Protein AF-A0A2S6SP99-F1 (afdb_monomer_lite)

Structure (mmCIF, N/CA/C/O backbone):
data_AF-A0A2S6SP99-F1
#
_entry.id   AF-A0A2S6SP99-F1
#
loop_
_atom_site.group_PDB
_atom_site.id
_atom_site.type_symbol
_atom_site.label_atom_id
_atom_site.label_alt_id
_atom_site.label_comp_id
_atom_site.label_asym_id
_atom_site.label_entity_id
_atom_site.label_seq_id
_atom_site.pdbx_PDB_ins_code
_atom_site.Cartn_x
_atom_site.Cartn_y
_atom_site.Cartn_z
_atom_site.occupancy
_atom_site.B_iso_or_equiv
_atom_site.auth_seq_id
_atom_site.auth_comp_id
_atom_site.auth_asym_id
_atom_site.auth_atom_id
_atom_site.pdbx_PDB_model_num
ATOM 1 N N . MET A 1 1 ? -32.598 10.223 14.468 1.00 54.31 1 MET A N 1
ATOM 2 C CA . MET A 1 1 ? -31.759 9.404 13.567 1.00 54.31 1 MET A CA 1
ATOM 3 C C . MET A 1 1 ? -30.343 9.459 14.092 1.00 54.31 1 MET A C 1
ATOM 5 O O . MET A 1 1 ? -29.796 10.551 14.174 1.00 54.31 1 MET A O 1
ATOM 9 N N . GLU A 1 2 ? -29.772 8.331 14.506 1.00 67.94 2 GLU A N 1
ATOM 10 C CA . GLU A 1 2 ? -28.372 8.314 14.925 1.00 67.94 2 GLU A CA 1
ATOM 11 C C . GLU A 1 2 ? -27.484 8.416 13.678 1.00 67.94 2 GLU A C 1
ATOM 13 O O . GLU A 1 2 ? -27.380 7.479 12.888 1.00 67.94 2 GLU A O 1
ATOM 18 N N . LEU A 1 3 ? -26.895 9.593 13.460 1.00 77.81 3 LEU A N 1
ATOM 19 C CA . LEU A 1 3 ? -26.019 9.868 12.316 1.00 77.81 3 LEU A CA 1
ATOM 20 C C . LEU A 1 3 ? -24.722 9.046 12.383 1.00 77.81 3 LEU A C 1
ATOM 22 O O . LEU A 1 3 ? -24.207 8.621 11.356 1.00 77.81 3 LEU A O 1
ATOM 26 N N . LEU A 1 4 ? -24.225 8.785 13.593 1.00 79.56 4 LEU A N 1
ATOM 27 C CA . LEU A 1 4 ? -22.915 8.183 13.851 1.00 79.56 4 LEU A CA 1
ATOM 28 C C . LEU A 1 4 ? -22.826 6.691 13.445 1.00 79.56 4 LEU A C 1
ATOM 30 O O . LEU A 1 4 ? -21.883 6.318 12.748 1.00 79.56 4 LEU A O 1
ATOM 34 N N . PRO A 1 5 ? -23.811 5.825 13.755 1.00 82.88 5 PRO A N 1
ATOM 35 C CA . PRO A 1 5 ? -23.828 4.453 13.243 1.00 82.88 5 PRO A CA 1
ATOM 36 C C . PRO A 1 5 ? -23.953 4.386 11.719 1.00 82.88 5 PRO A C 1
ATOM 38 O O . PRO A 1 5 ? -23.421 3.475 11.086 1.00 82.88 5 PRO A O 1
ATOM 41 N N . TYR A 1 6 ? -24.670 5.336 11.113 1.00 88.00 6 TYR A N 1
ATOM 42 C CA . TYR A 1 6 ? -24.861 5.364 9.667 1.00 88.00 6 TYR A CA 1
ATOM 43 C C . TYR A 1 6 ? -23.574 5.770 8.943 1.00 88.00 6 TYR A C 1
ATOM 45 O O . TYR A 1 6 ? -23.178 5.107 7.984 1.00 88.00 6 TYR A O 1
ATOM 53 N N . THR A 1 7 ? -22.871 6.796 9.431 1.00 89.44 7 THR A N 1
ATOM 54 C CA . THR A 1 7 ? -21.581 7.214 8.861 1.00 89.44 7 THR A CA 1
ATOM 55 C C . THR A 1 7 ? -20.519 6.124 8.983 1.00 89.44 7 THR A C 1
ATOM 57 O O . THR A 1 7 ? -19.794 5.897 8.017 1.00 89.44 7 THR A O 1
ATOM 60 N N . LEU A 1 8 ? -20.465 5.397 10.106 1.00 88.88 8 LEU A N 1
ATOM 61 C CA . LEU A 1 8 ? -19.535 4.274 10.279 1.00 88.88 8 LEU A CA 1
ATOM 62 C C . LEU A 1 8 ? -19.776 3.147 9.268 1.00 88.88 8 LEU A C 1
ATOM 64 O O . LEU A 1 8 ? -18.813 2.637 8.702 1.00 88.88 8 LEU A O 1
ATOM 68 N N . LYS A 1 9 ? -21.035 2.799 8.975 1.00 90.38 9 LYS A N 1
ATOM 69 C CA . LYS A 1 9 ? -21.358 1.773 7.965 1.00 90.38 9 LYS A CA 1
ATOM 70 C C . LYS A 1 9 ? -2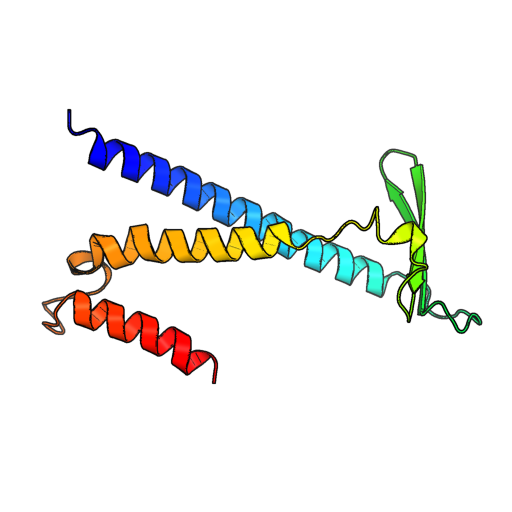0.914 2.178 6.558 1.00 90.38 9 LYS A C 1
ATOM 72 O O . LYS A 1 9 ? -20.359 1.359 5.829 1.00 90.38 9 LYS A O 1
ATOM 77 N N . TRP A 1 10 ? -21.130 3.436 6.173 1.00 94.12 10 TRP A N 1
ATOM 78 C CA . TRP A 1 10 ? -20.651 3.941 4.881 1.00 94.12 10 TRP A CA 1
ATOM 79 C C . TRP A 1 10 ? -19.131 4.011 4.816 1.00 94.12 10 TRP A C 1
ATOM 81 O O . TRP A 1 10 ? -18.551 3.641 3.797 1.00 94.12 10 TRP A O 1
ATOM 91 N N . LEU A 1 11 ? -18.483 4.434 5.901 1.00 93.62 11 LEU A N 1
ATOM 92 C CA . LEU A 1 11 ? -17.028 4.449 5.997 1.00 93.62 11 LEU A CA 1
ATOM 93 C C . LEU A 1 11 ? -16.453 3.036 5.857 1.00 93.62 11 LEU A C 1
ATOM 95 O O . LEU A 1 11 ? -15.516 2.836 5.090 1.00 93.62 11 LEU A O 1
ATOM 99 N N . GLU A 1 12 ? -17.037 2.055 6.544 1.00 93.88 12 GLU A N 1
ATOM 100 C CA . GLU A 1 12 ? -16.648 0.651 6.432 1.00 93.88 12 GLU A CA 1
ATOM 101 C C . GLU A 1 12 ? -16.780 0.155 4.988 1.00 93.88 12 GLU A C 1
ATOM 103 O O . GLU A 1 12 ? -15.849 -0.451 4.456 1.00 93.88 12 GLU A O 1
ATOM 108 N N . LEU A 1 13 ? -17.899 0.458 4.324 1.00 95.62 13 LEU A N 1
ATOM 109 C CA . LEU A 1 13 ? -18.114 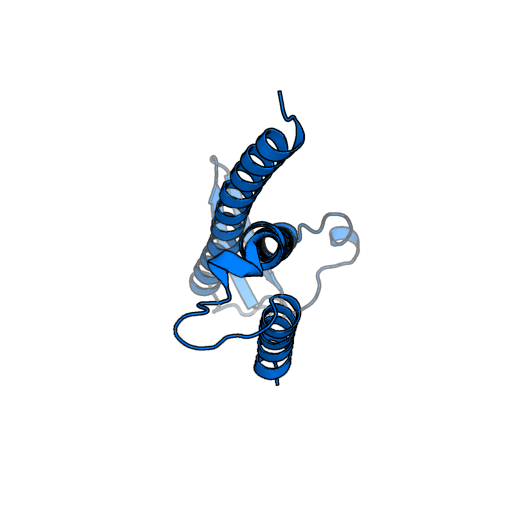0.091 2.928 1.00 95.62 13 LEU A CA 1
ATOM 110 C C . LEU A 1 13 ? -17.039 0.701 2.017 1.00 95.62 13 LEU A C 1
ATOM 112 O O . LEU A 1 13 ? -16.388 -0.025 1.265 1.00 95.62 13 LEU A O 1
ATOM 116 N N . VAL A 1 14 ? -16.815 2.014 2.110 1.00 96.75 14 VAL A N 1
ATOM 117 C CA . VAL A 1 14 ? -15.815 2.725 1.298 1.00 96.75 14 VAL A CA 1
ATOM 118 C C . VAL A 1 14 ? -14.413 2.176 1.547 1.00 96.75 14 VAL A C 1
ATOM 120 O O . VAL A 1 14 ? -13.674 1.941 0.592 1.00 96.75 14 VAL A O 1
ATOM 123 N N . LEU A 1 15 ? -14.048 1.917 2.804 1.00 97.00 15 LEU A N 1
ATOM 124 C CA . LEU A 1 15 ? -12.740 1.364 3.144 1.00 97.00 15 LEU A CA 1
ATOM 125 C C . LEU A 1 15 ? -12.567 -0.066 2.635 1.00 97.00 15 LEU A C 1
ATOM 127 O O . LEU A 1 15 ? -11.497 -0.378 2.125 1.00 97.00 15 LEU A O 1
ATOM 131 N N . ARG A 1 16 ? -13.593 -0.922 2.719 1.00 96.94 16 ARG A N 1
ATOM 132 C CA . ARG A 1 16 ? -13.533 -2.300 2.197 1.00 96.94 16 ARG A CA 1
ATOM 133 C C . ARG A 1 16 ? -13.311 -2.304 0.688 1.00 96.94 16 ARG A C 1
ATOM 135 O O . ARG A 1 16 ? -12.379 -2.949 0.212 1.00 96.94 16 ARG A O 1
ATOM 142 N N . TRP A 1 17 ? -14.126 -1.557 -0.055 1.00 97.88 17 TRP A N 1
ATOM 143 C CA . TRP A 1 17 ? -13.995 -1.466 -1.511 1.00 97.88 17 TRP A CA 1
ATOM 144 C C . TRP A 1 17 ? -12.691 -0.790 -1.929 1.00 97.88 17 TRP A C 1
ATOM 146 O O . TRP A 1 17 ? -12.009 -1.287 -2.824 1.00 97.88 17 TRP A O 1
ATOM 156 N N . GLY A 1 18 ? -12.305 0.290 -1.246 1.00 97.75 18 GLY A N 1
ATOM 157 C CA . GLY A 1 18 ? -11.030 0.966 -1.467 1.00 97.75 18 GLY A CA 1
ATOM 158 C C . GLY A 1 18 ? -9.844 0.035 -1.230 1.00 97.75 18 GLY A C 1
ATOM 159 O O . GLY A 1 18 ? -8.970 -0.065 -2.084 1.00 97.75 18 GLY A O 1
ATOM 160 N N . HIS A 1 19 ? -9.843 -0.709 -0.124 1.00 98.00 19 HIS A N 1
ATOM 161 C CA . HIS A 1 19 ? -8.785 -1.664 0.202 1.00 98.00 19 HIS A CA 1
ATOM 162 C C . HIS A 1 19 ? -8.633 -2.747 -0.868 1.00 98.00 19 HIS A C 1
ATOM 164 O O . HIS A 1 19 ? -7.527 -2.972 -1.355 1.00 98.00 19 HIS A O 1
ATOM 170 N N . VAL A 1 20 ? -9.741 -3.373 -1.284 1.00 98.12 20 VAL A N 1
ATOM 171 C CA . VAL A 1 20 ? -9.727 -4.393 -2.345 1.00 98.12 20 VAL A CA 1
ATOM 172 C C . VAL A 1 20 ? -9.224 -3.803 -3.663 1.00 98.12 20 VAL A C 1
ATOM 174 O O . VAL A 1 20 ? -8.387 -4.412 -4.327 1.00 98.12 20 VAL A O 1
ATOM 177 N N . LEU A 1 21 ? -9.672 -2.600 -4.027 1.00 98.00 21 LEU A N 1
ATOM 178 C CA . LEU A 1 21 ? -9.223 -1.915 -5.237 1.00 98.00 21 LEU A CA 1
ATOM 179 C C . LEU A 1 21 ? -7.716 -1.632 -5.204 1.00 98.00 21 LEU A C 1
ATOM 181 O O . LEU A 1 21 ? -7.012 -1.967 -6.157 1.00 98.00 21 LEU A O 1
ATOM 185 N N . PHE A 1 22 ? -7.197 -1.059 -4.113 1.00 97.81 22 PHE A N 1
ATOM 186 C CA . PHE A 1 22 ? -5.764 -0.780 -3.989 1.00 97.81 22 PHE A CA 1
ATOM 187 C C . PHE A 1 22 ? -4.933 -2.064 -3.970 1.00 97.81 22 PHE A C 1
ATOM 189 O O . PHE A 1 22 ? -3.873 -2.089 -4.598 1.00 97.81 22 PHE A O 1
ATOM 196 N N . ALA A 1 23 ? -5.436 -3.135 -3.348 1.00 97.56 23 ALA A N 1
ATOM 197 C CA . ALA A 1 23 ? -4.779 -4.436 -3.339 1.00 97.56 23 ALA A CA 1
ATOM 198 C C . ALA A 1 23 ? -4.672 -5.022 -4.754 1.00 97.56 23 ALA A C 1
ATOM 200 O O . ALA A 1 23 ? -3.589 -5.446 -5.156 1.00 97.56 23 ALA A O 1
ATOM 201 N N . ILE A 1 24 ? -5.756 -4.983 -5.541 1.00 97.94 24 ILE A N 1
ATOM 202 C CA . ILE A 1 24 ? -5.750 -5.436 -6.942 1.00 97.94 24 ILE A CA 1
ATOM 203 C C . ILE A 1 24 ? -4.749 -4.621 -7.766 1.00 97.94 24 ILE A C 1
ATOM 205 O O . ILE A 1 24 ? -3.970 -5.199 -8.521 1.00 97.94 24 ILE A O 1
ATOM 209 N N . LEU A 1 25 ? -4.728 -3.295 -7.609 1.00 96.69 25 LEU A N 1
ATOM 210 C CA . LEU A 1 25 ? -3.787 -2.434 -8.331 1.00 96.69 25 LEU A CA 1
ATOM 211 C C . LEU A 1 25 ? -2.331 -2.693 -7.923 1.00 96.69 25 LEU A C 1
ATOM 213 O O . LEU A 1 25 ? -1.445 -2.718 -8.776 1.00 96.69 25 LEU A O 1
ATOM 217 N N . TRP A 1 26 ? -2.071 -2.891 -6.631 1.00 97.00 26 TRP A N 1
ATOM 218 C CA . TRP A 1 26 ? -0.731 -3.173 -6.123 1.00 97.00 26 TRP A CA 1
ATOM 219 C C . TRP A 1 26 ? -0.211 -4.514 -6.645 1.00 97.00 26 TRP A C 1
ATOM 221 O O . TRP A 1 26 ? 0.860 -4.563 -7.251 1.00 97.00 26 TRP A O 1
ATOM 231 N N . VAL A 1 27 ? -0.998 -5.577 -6.477 1.00 96.69 27 VAL A N 1
ATOM 232 C CA . VAL A 1 27 ? -0.654 -6.925 -6.942 1.00 96.69 27 VAL A CA 1
ATOM 233 C C . VAL A 1 27 ? -0.560 -6.969 -8.471 1.00 96.69 27 VAL A C 1
ATOM 235 O O . VAL A 1 27 ? 0.362 -7.573 -9.020 1.00 96.69 27 VAL A O 1
ATOM 238 N N . GLY A 1 28 ? -1.459 -6.275 -9.172 1.00 96.12 28 GLY A N 1
ATOM 239 C CA . GLY A 1 28 ? -1.437 -6.144 -10.628 1.00 96.12 28 GLY A CA 1
ATOM 240 C C . GLY A 1 28 ? -0.149 -5.501 -11.142 1.00 96.12 28 GLY A C 1
ATOM 241 O O . GLY A 1 28 ? 0.460 -6.025 -12.075 1.00 96.12 28 GLY A O 1
ATOM 242 N N . ASN A 1 29 ? 0.322 -4.430 -10.495 1.00 94.50 29 ASN A N 1
ATOM 243 C CA . ASN A 1 29 ? 1.613 -3.822 -10.824 1.00 94.50 29 ASN A CA 1
ATOM 244 C C . ASN A 1 29 ? 2.765 -4.818 -10.632 1.00 94.50 29 ASN A C 1
ATOM 246 O O . ASN A 1 29 ? 3.617 -4.936 -11.511 1.00 94.50 29 ASN A O 1
ATOM 250 N N . SER A 1 30 ? 2.782 -5.574 -9.529 1.00 93.69 30 SER A N 1
ATOM 251 C CA . SER A 1 30 ? 3.810 -6.597 -9.291 1.00 93.69 30 SER A CA 1
ATOM 252 C C . SER A 1 30 ? 3.830 -7.667 -10.385 1.00 93.69 30 SER A C 1
ATOM 254 O O . SER A 1 30 ? 4.901 -8.009 -10.889 1.00 93.69 30 SER A O 1
ATOM 256 N N . PHE A 1 31 ? 2.663 -8.161 -10.808 1.00 96.06 31 PHE A N 1
ATOM 257 C CA . PHE A 1 31 ? 2.586 -9.124 -11.908 1.00 96.06 31 PHE A CA 1
ATOM 258 C C . PHE A 1 31 ? 3.030 -8.532 -13.244 1.00 96.06 31 PHE A C 1
ATOM 260 O O . PHE A 1 31 ? 3.749 -9.201 -13.985 1.00 96.06 31 PHE A O 1
ATOM 267 N N . LEU A 1 32 ? 2.653 -7.286 -13.539 1.00 92.88 32 LEU A N 1
ATOM 268 C CA . LEU A 1 32 ? 3.075 -6.600 -14.757 1.00 92.88 32 LEU A CA 1
ATOM 269 C C . LEU A 1 32 ? 4.602 -6.482 -14.825 1.00 92.88 32 LEU A C 1
ATOM 271 O O . LEU A 1 32 ? 5.191 -6.870 -15.832 1.00 92.88 32 LEU A O 1
ATOM 275 N N . PHE A 1 33 ? 5.248 -5.995 -13.763 1.00 92.19 33 PHE A N 1
ATOM 276 C CA . PHE A 1 33 ? 6.706 -5.847 -13.741 1.00 92.19 33 PHE A CA 1
ATOM 277 C C . PHE A 1 33 ? 7.425 -7.197 -13.823 1.00 92.19 33 PHE A C 1
ATOM 279 O O . PHE A 1 33 ? 8.325 -7.341 -14.647 1.00 92.19 33 PHE A O 1
ATOM 286 N N . ASN A 1 34 ? 6.962 -8.216 -13.092 1.00 94.31 34 ASN A N 1
ATOM 287 C CA . ASN A 1 34 ? 7.515 -9.570 -13.198 1.00 94.31 34 ASN A CA 1
ATOM 288 C C . ASN A 1 34 ? 7.380 -10.141 -14.617 1.00 94.31 34 ASN A C 1
ATOM 290 O O . ASN A 1 34 ? 8.302 -10.771 -15.138 1.00 94.31 34 ASN A O 1
ATOM 294 N N . TYR A 1 35 ? 6.231 -9.931 -15.262 1.00 93.81 35 TYR A N 1
ATOM 295 C CA . TYR A 1 35 ? 6.014 -10.369 -16.636 1.00 93.81 35 TYR A CA 1
ATOM 296 C C . TYR A 1 35 ? 6.961 -9.657 -17.610 1.00 93.81 35 TYR A C 1
ATOM 298 O O . TYR A 1 35 ? 7.593 -10.316 -18.438 1.00 93.81 35 TYR A O 1
ATOM 306 N N . LEU A 1 36 ? 7.098 -8.333 -17.487 1.00 92.50 36 LEU A N 1
ATOM 307 C CA . LEU A 1 36 ? 8.012 -7.542 -18.311 1.00 92.50 36 LEU A CA 1
ATOM 308 C C . LEU A 1 36 ? 9.457 -8.006 -18.129 1.00 92.50 36 LEU A C 1
ATOM 310 O O . LEU A 1 36 ? 10.107 -8.344 -19.115 1.00 92.50 36 LEU A O 1
ATOM 314 N N . ASP A 1 37 ? 9.927 -8.124 -16.890 1.00 91.00 37 ASP A N 1
ATOM 315 C CA . ASP A 1 37 ? 11.297 -8.530 -16.561 1.00 91.00 37 ASP A CA 1
ATOM 316 C C . ASP A 1 37 ? 11.682 -9.914 -17.110 1.00 91.00 37 ASP A C 1
ATOM 318 O O . ASP A 1 37 ? 12.858 -10.176 -17.397 1.00 91.00 37 ASP A O 1
ATOM 322 N N . ASN A 1 38 ? 10.697 -10.796 -17.280 1.00 91.75 38 ASN A N 1
ATOM 323 C CA . ASN A 1 38 ? 10.880 -12.120 -17.871 1.00 91.75 38 ASN A CA 1
ATOM 324 C C . ASN A 1 38 ? 10.889 -12.108 -19.405 1.00 91.75 38 ASN A C 1
ATOM 326 O O . ASN A 1 38 ? 11.451 -13.017 -20.014 1.00 91.75 38 ASN A O 1
ATOM 330 N N . LYS A 1 39 ? 10.262 -11.110 -20.036 1.00 92.44 39 LYS A N 1
ATOM 331 C CA . LYS A 1 39 ? 10.152 -10.995 -21.499 1.00 92.44 39 LYS A CA 1
ATOM 332 C C . LYS A 1 39 ? 11.224 -10.110 -22.134 1.00 92.44 39 LYS A C 1
ATOM 334 O O . LYS A 1 39 ? 11.395 -10.183 -23.349 1.00 92.44 39 LYS A O 1
ATOM 339 N N . LEU A 1 40 ? 11.932 -9.293 -21.353 1.00 92.56 40 LEU A N 1
ATOM 340 C CA . LEU A 1 40 ? 13.039 -8.481 -21.862 1.00 92.56 40 LEU A CA 1
ATOM 341 C C . LEU A 1 40 ? 14.157 -9.364 -22.434 1.00 92.56 40 LEU A C 1
ATOM 343 O O . LEU A 1 40 ? 14.543 -10.369 -21.832 1.00 92.56 40 LEU A O 1
ATOM 347 N N . ASN A 1 41 ? 14.717 -8.950 -23.572 1.00 89.94 41 ASN A N 1
ATOM 348 C CA . ASN A 1 41 ? 15.917 -9.563 -24.119 1.00 89.94 41 ASN A CA 1
ATOM 349 C C . ASN A 1 41 ? 17.118 -9.178 -23.248 1.00 89.94 41 ASN A C 1
ATOM 351 O O . ASN A 1 41 ? 17.448 -7.998 -23.127 1.00 89.94 41 ASN A O 1
ATOM 355 N N . LYS A 1 42 ? 17.767 -10.183 -22.658 1.00 88.12 42 LYS A N 1
ATOM 356 C CA . LYS A 1 42 ? 18.950 -10.025 -21.795 1.00 88.12 42 LYS A CA 1
ATOM 357 C C . LYS A 1 42 ? 20.262 -10.305 -22.538 1.00 88.12 42 LYS A C 1
ATOM 359 O O . LYS A 1 42 ? 21.330 -10.012 -22.013 1.00 88.12 42 LYS A O 1
ATOM 364 N N . ASN A 1 43 ? 20.197 -10.829 -23.767 1.00 87.50 43 ASN A N 1
ATOM 365 C CA . ASN A 1 43 ? 21.366 -11.090 -24.610 1.00 87.50 43 ASN A CA 1
ATOM 366 C C . ASN A 1 43 ? 21.788 -9.809 -25.335 1.00 87.50 43 ASN A C 1
ATOM 368 O O . ASN A 1 43 ? 21.603 -9.664 -26.543 1.00 87.50 43 ASN A O 1
ATOM 372 N N . ILE A 1 44 ? 22.322 -8.865 -24.568 1.00 86.31 44 ILE A N 1
ATOM 373 C CA . ILE A 1 44 ? 22.772 -7.555 -25.038 1.00 86.31 44 ILE A CA 1
ATOM 374 C C . ILE A 1 44 ? 24.228 -7.335 -24.637 1.00 86.31 44 ILE A C 1
ATOM 376 O O . ILE A 1 44 ? 24.648 -7.685 -23.539 1.00 86.31 44 ILE A O 1
ATOM 380 N N . SER A 1 45 ? 24.998 -6.730 -25.541 1.00 81.81 45 SER A N 1
ATOM 381 C CA . SER A 1 45 ? 26.413 -6.401 -25.330 1.00 81.81 45 SER A CA 1
ATOM 382 C C . SER A 1 45 ? 26.629 -5.107 -24.538 1.00 81.81 45 SER A C 1
ATOM 384 O O . SER A 1 45 ? 27.760 -4.787 -24.179 1.00 81.81 45 SER A O 1
ATOM 386 N N . ASN A 1 46 ? 25.564 -4.346 -24.270 1.00 82.69 46 ASN A N 1
ATOM 387 C CA . ASN A 1 46 ? 25.649 -3.073 -23.565 1.00 82.69 46 ASN A CA 1
ATOM 388 C C . ASN A 1 46 ? 25.863 -3.292 -22.057 1.00 82.69 46 ASN A C 1
ATOM 390 O O . ASN A 1 46 ? 25.108 -4.013 -21.408 1.00 82.69 46 ASN A O 1
ATOM 394 N N . THR A 1 47 ? 26.874 -2.640 -21.482 1.00 82.31 47 THR A N 1
ATOM 395 C CA . THR A 1 47 ? 27.209 -2.763 -20.058 1.00 82.31 47 THR A CA 1
ATOM 396 C C . THR A 1 47 ? 26.204 -2.075 -19.137 1.00 82.31 47 THR A C 1
ATOM 398 O O . THR A 1 47 ? 26.005 -2.543 -18.011 1.00 82.31 47 THR A O 1
ATOM 401 N N . ASP A 1 48 ? 25.547 -1.012 -19.606 1.00 85.88 48 ASP A N 1
ATOM 402 C CA . ASP A 1 48 ? 24.697 -0.140 -18.783 1.00 85.88 48 ASP A CA 1
ATOM 403 C C . ASP A 1 48 ? 23.240 -0.619 -18.691 1.00 85.88 48 ASP A C 1
ATOM 405 O O . ASP A 1 48 ? 22.520 -0.289 -17.739 1.00 85.88 48 ASP A O 1
ATOM 409 N N . ILE A 1 49 ? 22.813 -1.427 -19.664 1.00 89.38 49 ILE A N 1
ATOM 410 C CA . ILE A 1 49 ? 21.452 -1.952 -19.790 1.00 89.38 49 ILE A CA 1
ATOM 411 C C . ILE A 1 49 ? 21.454 -3.437 -19.413 1.00 89.38 49 ILE A C 1
ATOM 413 O O . ILE A 1 49 ? 22.344 -4.194 -19.784 1.00 89.38 49 ILE A O 1
ATOM 417 N N . ASP A 1 50 ? 20.455 -3.848 -18.643 1.00 88.69 50 ASP A N 1
ATOM 418 C CA . ASP A 1 50 ? 20.270 -5.222 -18.168 1.00 88.69 50 ASP A CA 1
ATOM 419 C C . ASP A 1 50 ? 19.227 -6.008 -18.976 1.00 88.69 50 ASP A C 1
ATOM 421 O O . ASP A 1 50 ? 19.190 -7.235 -18.959 1.00 88.69 50 ASP A O 1
ATOM 425 N N . GLY A 1 51 ? 18.349 -5.300 -19.683 1.00 91.00 51 GLY A N 1
ATOM 426 C CA . GLY A 1 51 ? 17.419 -5.893 -20.632 1.00 91.00 51 GLY A CA 1
ATOM 427 C C . GLY A 1 51 ? 16.756 -4.835 -21.499 1.00 91.00 51 GLY A C 1
ATOM 428 O O . GLY A 1 51 ? 16.520 -3.716 -21.035 1.00 91.00 51 GLY A O 1
ATOM 429 N N . GLU A 1 52 ? 16.436 -5.187 -22.741 1.00 93.25 52 GLU A N 1
ATOM 430 C CA . GLU A 1 52 ? 15.677 -4.320 -23.645 1.00 93.25 52 GLU A CA 1
ATOM 431 C C . GLU A 1 52 ? 14.498 -5.040 -24.302 1.00 93.25 52 GLU A C 1
ATOM 433 O O . GLU A 1 52 ? 14.488 -6.262 -24.466 1.00 93.25 52 GLU A O 1
ATOM 438 N N . GLY A 1 53 ? 13.470 -4.278 -24.656 1.00 92.50 53 GLY A N 1
ATOM 439 C CA . GLY A 1 53 ? 12.280 -4.802 -25.310 1.00 92.50 53 GLY A CA 1
ATOM 440 C C . GLY A 1 53 ? 11.360 -3.697 -25.806 1.00 92.50 53 GLY A C 1
ATO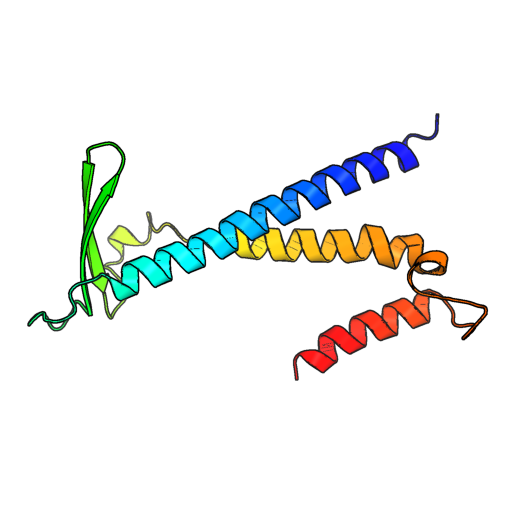M 441 O O . GLY A 1 53 ? 11.611 -2.508 -25.604 1.00 92.50 53 GLY A O 1
ATOM 442 N N . TYR A 1 54 ? 10.274 -4.105 -26.451 1.00 92.94 54 TYR A N 1
ATOM 443 C CA . TYR A 1 54 ? 9.233 -3.203 -26.919 1.00 92.94 54 TYR A CA 1
ATOM 444 C C . TYR A 1 54 ? 7.907 -3.563 -26.264 1.00 92.94 54 TYR A C 1
ATOM 446 O O . TYR A 1 54 ? 7.554 -4.737 -26.161 1.00 92.94 54 TYR A O 1
ATOM 454 N N . LEU A 1 55 ? 7.171 -2.542 -25.843 1.00 93.94 55 LEU A N 1
ATOM 455 C CA . LEU A 1 55 ? 5.809 -2.672 -25.349 1.00 93.94 55 LEU A CA 1
ATOM 456 C C . LEU A 1 55 ? 4.875 -1.911 -26.279 1.00 93.94 55 LEU A C 1
ATOM 458 O O . LEU A 1 55 ? 5.160 -0.775 -26.639 1.00 93.94 55 LEU A O 1
ATOM 462 N N . MET A 1 56 ? 3.760 -2.524 -26.658 1.00 93.56 56 MET A N 1
ATOM 463 C CA . MET A 1 56 ? 2.715 -1.854 -27.423 1.00 93.56 56 MET A CA 1
ATOM 464 C C . MET A 1 56 ? 1.533 -1.553 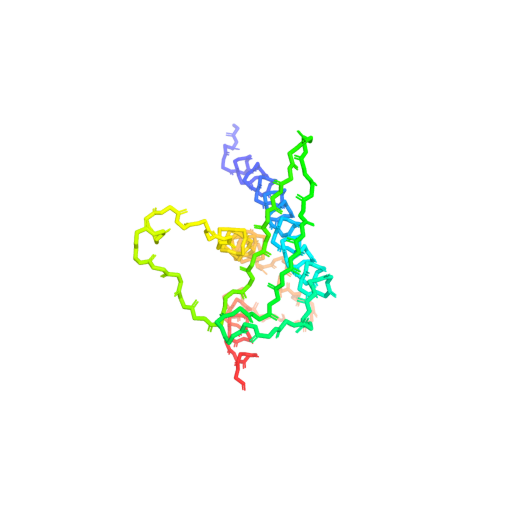-26.506 1.00 93.56 56 MET A C 1
ATOM 466 O O . MET A 1 56 ? 1.036 -2.448 -25.822 1.00 93.56 56 MET A O 1
ATOM 470 N N . HIS A 1 57 ? 1.060 -0.310 -26.512 1.00 92.88 57 HIS A N 1
ATOM 471 C CA . HIS A 1 57 ? -0.184 0.057 -25.843 1.00 92.88 57 HIS A CA 1
ATOM 472 C C . HIS A 1 57 ? -0.873 1.201 -26.591 1.00 92.88 57 HIS A C 1
ATOM 474 O O . HIS A 1 57 ? -0.220 2.152 -27.014 1.00 92.88 57 HIS A O 1
ATOM 480 N N . SER A 1 58 ? -2.189 1.089 -26.786 1.00 92.50 58 SER A N 1
ATOM 481 C CA . SER A 1 58 ? -3.016 2.105 -27.462 1.00 92.50 58 SER A CA 1
ATOM 482 C C . SER A 1 58 ? -2.507 2.526 -28.851 1.00 92.50 58 SER A C 1
ATOM 484 O O . SER A 1 58 ? -2.607 3.688 -29.225 1.00 92.50 58 SER A O 1
ATOM 486 N N . GLY A 1 59 ? -1.931 1.587 -29.612 1.00 94.25 59 GLY A N 1
ATOM 487 C CA . GLY A 1 59 ? -1.382 1.846 -30.951 1.00 94.25 59 GLY A CA 1
ATOM 488 C C . GLY A 1 59 ? 0.028 2.451 -30.975 1.00 94.25 59 GLY A C 1
ATOM 489 O O . GLY A 1 59 ? 0.604 2.577 -32.052 1.00 94.25 59 GLY A O 1
ATOM 490 N N . TYR A 1 60 ? 0.610 2.769 -29.816 1.00 95.38 60 TYR A N 1
ATOM 491 C CA . TYR A 1 60 ? 1.981 3.264 -29.691 1.00 95.38 60 TYR A CA 1
ATOM 492 C C . TYR A 1 60 ? 2.937 2.151 -29.267 1.00 95.38 60 TYR A C 1
ATOM 494 O O . TYR A 1 60 ? 2.555 1.225 -28.548 1.00 95.38 60 TYR A O 1
ATOM 502 N N . TYR A 1 61 ? 4.195 2.275 -29.688 1.00 95.25 61 TYR A N 1
ATOM 503 C CA . TYR A 1 61 ? 5.284 1.384 -29.302 1.00 95.25 61 TYR A CA 1
ATOM 504 C C . TYR A 1 61 ? 6.255 2.128 -28.385 1.00 95.25 61 TYR A C 1
ATOM 506 O O . TYR A 1 61 ? 6.776 3.186 -28.733 1.00 95.25 61 TYR A O 1
ATOM 514 N N . TYR A 1 62 ? 6.520 1.552 -27.222 1.00 93.69 62 TYR A N 1
ATOM 515 C CA . TYR A 1 62 ? 7.432 2.059 -26.208 1.00 93.69 62 TYR A CA 1
ATOM 516 C 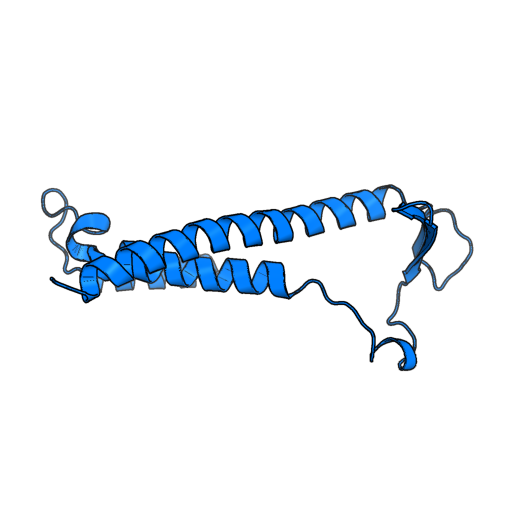C . TYR A 1 62 ? 8.684 1.188 -26.199 1.00 93.69 62 TYR A C 1
ATOM 518 O O . TYR A 1 62 ? 8.587 -0.032 -26.055 1.00 93.69 62 TYR A O 1
ATOM 526 N N . LYS A 1 63 ? 9.865 1.801 -26.326 1.00 92.06 63 LYS A N 1
ATOM 527 C CA . LYS A 1 63 ? 11.129 1.098 -26.091 1.00 92.06 63 LYS A CA 1
ATOM 528 C C . LYS A 1 63 ? 11.387 1.049 -24.586 1.00 92.06 63 LYS A C 1
ATOM 530 O O . LYS A 1 63 ? 11.488 2.090 -23.941 1.00 92.06 63 LYS A O 1
ATOM 535 N N . LEU A 1 64 ? 11.493 -0.155 -24.042 1.00 91.88 64 LEU A N 1
ATOM 536 C CA . LEU A 1 64 ? 11.817 -0.399 -22.644 1.00 91.88 64 LEU A CA 1
ATOM 537 C C . LEU A 1 64 ? 13.293 -0.772 -22.533 1.00 91.88 64 LEU A C 1
ATOM 539 O O . LEU A 1 64 ? 13.745 -1.706 -23.192 1.00 91.88 64 LEU A O 1
ATOM 543 N N . SER A 1 65 ? 14.015 -0.065 -21.666 1.00 91.50 65 SER A N 1
ATOM 544 C CA . SER A 1 65 ? 15.397 -0.378 -21.305 1.00 91.50 65 SER A CA 1
ATOM 545 C C . SER A 1 65 ? 15.507 -0.433 -19.788 1.00 91.50 65 SER A C 1
ATOM 547 O O . SER A 1 65 ? 15.316 0.580 -19.113 1.00 91.50 65 SER A O 1
ATOM 549 N N . ARG A 1 66 ? 15.821 -1.609 -19.241 1.00 90.75 66 ARG A N 1
ATOM 550 C CA . ARG A 1 66 ? 16.076 -1.774 -17.808 1.00 90.75 66 ARG A CA 1
ATOM 551 C C . ARG A 1 66 ? 17.519 -1.391 -17.513 1.00 90.75 66 ARG A C 1
ATOM 553 O O . ARG A 1 66 ? 18.440 -2.044 -17.993 1.00 90.75 66 ARG A O 1
ATOM 560 N N . LEU A 1 67 ? 17.718 -0.328 -16.743 1.00 90.94 67 LEU A N 1
ATOM 561 C CA . LEU A 1 67 ? 19.045 0.174 -16.385 1.00 90.94 67 LEU A CA 1
ATOM 562 C C . LEU A 1 67 ? 19.575 -0.534 -15.134 1.00 90.94 67 LEU A C 1
ATOM 564 O O . LEU A 1 67 ? 18.817 -0.790 -14.201 1.00 90.94 67 LEU A O 1
ATOM 568 N N . LYS A 1 68 ? 20.887 -0.795 -15.082 1.00 87.25 68 LYS A N 1
ATOM 569 C CA . LYS A 1 68 ? 21.551 -1.324 -13.868 1.00 87.25 68 LYS A CA 1
ATOM 570 C C . LYS A 1 68 ? 21.803 -0.252 -12.806 1.00 87.25 68 LYS A C 1
ATOM 572 O O . LYS A 1 68 ? 22.097 -0.568 -11.657 1.00 87.25 68 LYS A O 1
ATOM 577 N N . LYS A 1 69 ? 21.746 1.019 -13.204 1.00 88.88 69 LYS A N 1
ATOM 578 C CA . LYS A 1 69 ? 22.022 2.191 -12.367 1.00 88.88 69 LYS A CA 1
ATOM 579 C C . LYS A 1 69 ? 20.910 3.220 -12.529 1.00 88.88 69 LYS A C 1
ATOM 581 O O . LYS A 1 69 ? 20.128 3.160 -13.476 1.00 88.88 69 LYS A O 1
ATOM 586 N N . SER A 1 70 ? 20.864 4.172 -11.600 1.00 87.38 70 SER A N 1
ATOM 587 C CA . SER A 1 70 ? 19.920 5.289 -11.656 1.00 87.38 70 SER A CA 1
ATOM 588 C C . SER A 1 70 ? 20.021 6.035 -12.994 1.00 87.38 70 SER A C 1
ATOM 590 O O . SER A 1 70 ? 21.139 6.281 -13.459 1.00 87.38 70 SER A O 1
ATOM 592 N N . PRO A 1 71 ? 18.887 6.445 -13.595 1.00 87.56 71 PRO A N 1
ATOM 593 C CA . PRO A 1 71 ? 18.900 7.312 -14.764 1.00 87.56 71 PRO A CA 1
ATOM 594 C C . PRO A 1 71 ? 19.475 8.703 -14.429 1.00 87.56 71 PRO A C 1
ATOM 596 O O . PRO A 1 71 ? 19.555 9.075 -13.251 1.00 87.56 71 PRO A O 1
ATOM 599 N N . PRO A 1 72 ? 19.848 9.497 -15.453 1.00 89.19 72 PRO A N 1
ATOM 600 C CA . PRO A 1 72 ? 20.311 10.871 -15.273 1.00 89.19 72 PRO A CA 1
ATOM 601 C C . PRO A 1 72 ? 19.313 11.745 -14.500 1.00 89.19 72 PRO A C 1
ATOM 603 O O . PRO A 1 72 ? 18.099 11.596 -14.650 1.00 89.19 72 PRO A O 1
ATOM 606 N N . VAL A 1 73 ? 19.828 12.719 -13.739 1.00 89.62 73 VAL A N 1
ATOM 607 C CA . VAL A 1 73 ? 19.043 13.571 -12.819 1.00 89.62 73 VAL A CA 1
ATOM 608 C C . VAL A 1 73 ? 17.884 14.293 -13.513 1.00 89.62 73 VAL A C 1
ATOM 610 O O . VAL A 1 73 ? 16.816 14.440 -12.927 1.00 89.62 73 VAL A O 1
ATOM 613 N N . GLN A 1 74 ? 18.048 14.669 -14.784 1.00 90.50 74 GLN A N 1
ATOM 614 C CA . GLN A 1 74 ? 17.002 15.329 -15.574 1.00 90.50 74 GLN A CA 1
ATOM 615 C C . GLN A 1 74 ? 15.706 14.509 -15.705 1.00 90.50 74 GLN A C 1
ATOM 617 O O . GLN A 1 74 ? 14.643 15.084 -15.909 1.00 90.50 74 GLN A O 1
ATOM 622 N N . TYR A 1 75 ? 15.780 13.177 -15.584 1.00 88.12 75 TYR A N 1
ATOM 623 C CA . TYR A 1 75 ? 14.612 12.293 -15.640 1.00 88.12 75 TYR A CA 1
ATOM 624 C C . TYR A 1 75 ? 13.976 12.061 -14.264 1.00 88.12 75 TYR A C 1
ATOM 626 O O . TYR A 1 75 ? 12.839 11.599 -14.192 1.00 88.12 75 TYR A O 1
ATOM 634 N N . LEU A 1 76 ? 14.679 12.385 -13.172 1.00 88.19 76 LEU A N 1
ATOM 635 C CA . LEU A 1 76 ? 14.186 12.152 -11.812 1.00 88.19 76 LEU A CA 1
ATOM 636 C C . LEU A 1 76 ? 13.007 13.064 -11.453 1.00 88.19 76 LEU A C 1
ATOM 638 O O . LEU A 1 76 ? 12.156 12.663 -10.664 1.00 88.19 76 LEU A O 1
ATOM 642 N N . SER A 1 77 ? 12.920 14.255 -12.053 1.00 87.44 77 SER A N 1
ATOM 643 C CA . SER A 1 77 ? 11.792 15.179 -11.856 1.00 87.44 77 SER A CA 1
ATOM 644 C C . SER A 1 77 ? 10.461 14.610 -12.353 1.00 87.44 77 SER A C 1
ATOM 646 O O . SER A 1 77 ? 9.421 14.884 -11.762 1.00 87.44 77 SER A O 1
ATOM 648 N N . ASN A 1 78 ? 10.502 13.778 -13.396 1.00 88.06 78 ASN A N 1
ATOM 649 C CA . ASN A 1 78 ? 9.331 13.157 -14.016 1.00 88.06 78 ASN A CA 1
ATOM 650 C C . ASN A 1 78 ? 9.231 11.658 -13.688 1.00 88.06 78 ASN A C 1
ATOM 652 O O . ASN A 1 78 ? 8.591 10.894 -14.414 1.00 88.06 78 ASN A O 1
ATOM 656 N N . LEU A 1 79 ? 9.889 11.214 -12.613 1.00 89.38 79 LEU A N 1
ATOM 657 C CA . LEU A 1 79 ? 9.912 9.812 -12.225 1.00 89.38 79 LEU A CA 1
ATOM 658 C C . LEU A 1 79 ? 8.540 9.370 -11.705 1.00 89.38 79 LEU A C 1
ATOM 660 O O . LEU A 1 79 ? 8.046 9.855 -10.687 1.00 89.38 79 LEU A O 1
ATOM 664 N N . VAL A 1 80 ? 7.953 8.380 -12.372 1.00 89.12 80 VAL A N 1
ATOM 665 C CA . VAL A 1 80 ? 6.710 7.749 -11.924 1.00 89.12 80 VAL A CA 1
ATOM 666 C C . VAL A 1 80 ? 7.049 6.579 -11.006 1.00 89.12 80 VAL A C 1
ATOM 668 O O . VAL A 1 80 ? 7.627 5.585 -11.437 1.00 89.12 80 VAL A O 1
ATOM 671 N N . ILE A 1 81 ? 6.670 6.688 -9.730 1.00 89.56 81 ILE A N 1
ATOM 672 C CA . ILE A 1 81 ? 6.853 5.627 -8.731 1.00 89.56 81 ILE A CA 1
ATOM 673 C C . ILE A 1 81 ? 5.488 5.061 -8.334 1.00 89.56 81 ILE A C 1
ATOM 675 O O . ILE A 1 81 ? 4.655 5.766 -7.759 1.00 89.56 81 ILE A O 1
ATOM 679 N N . PHE A 1 82 ? 5.291 3.760 -8.549 1.00 89.62 82 PHE A N 1
ATOM 680 C CA . PHE A 1 82 ? 4.088 3.013 -8.155 1.00 89.62 82 PHE A CA 1
ATOM 681 C C . PHE A 1 82 ? 4.070 2.662 -6.652 1.00 89.62 82 PHE A C 1
ATOM 683 O O . PHE A 1 82 ? 3.929 1.504 -6.269 1.00 89.62 82 PHE A O 1
ATOM 690 N N . LYS A 1 83 ? 4.255 3.664 -5.781 1.00 92.69 83 LYS A N 1
ATOM 691 C CA . LYS A 1 83 ? 4.276 3.491 -4.310 1.00 92.69 83 LYS A CA 1
ATOM 692 C C . LYS A 1 83 ? 2.900 3.605 -3.658 1.00 92.69 83 LYS A C 1
ATOM 694 O O . LYS A 1 83 ? 2.662 3.060 -2.588 1.00 92.69 83 LYS A O 1
ATOM 699 N N . TRP A 1 84 ? 1.988 4.346 -4.282 1.00 94.69 84 TRP A N 1
ATOM 700 C CA . TRP A 1 84 ? 0.717 4.692 -3.650 1.00 94.69 84 TRP A CA 1
ATOM 701 C C . TRP A 1 84 ? -0.212 3.495 -3.507 1.00 94.69 84 TRP A C 1
ATOM 703 O O . TRP A 1 84 ? -0.925 3.404 -2.519 1.00 94.69 84 TRP A O 1
ATOM 713 N N . GLN A 1 85 ? -0.175 2.553 -4.445 1.00 95.19 85 GLN A N 1
ATOM 714 C CA . GLN A 1 85 ? -1.015 1.362 -4.409 1.00 95.19 85 GLN A CA 1
ATOM 715 C C . GLN A 1 85 ? -0.710 0.511 -3.168 1.00 95.19 85 GLN A C 1
ATOM 717 O O . GLN A 1 85 ? -1.631 0.141 -2.442 1.00 95.19 85 GLN A O 1
ATOM 722 N N . SER A 1 86 ? 0.570 0.265 -2.869 1.00 95.56 86 SER A N 1
ATOM 723 C CA . SER A 1 86 ? 0.961 -0.493 -1.674 1.00 95.56 86 SER A CA 1
ATOM 724 C C . SER A 1 86 ? 0.679 0.288 -0.390 1.00 95.56 86 SER A C 1
ATOM 726 O O . SER A 1 86 ? 0.101 -0.262 0.545 1.00 95.56 86 SER A O 1
ATOM 728 N N . TYR A 1 87 ? 1.003 1.585 -0.354 1.00 96.44 87 TYR A N 1
ATOM 729 C CA . TYR A 1 87 ? 0.778 2.420 0.830 1.00 96.44 87 TYR A CA 1
ATOM 730 C C . TYR A 1 87 ? -0.704 2.566 1.165 1.00 96.44 87 TYR A C 1
ATOM 732 O O . TYR A 1 87 ? -1.087 2.424 2.324 1.00 96.44 87 TYR A O 1
ATOM 740 N N . LEU A 1 88 ? -1.556 2.795 0.166 1.00 97.25 88 LEU A N 1
ATOM 741 C CA . LEU A 1 88 ? -2.997 2.898 0.373 1.00 97.25 88 LEU A CA 1
ATOM 742 C C . LEU A 1 88 ? -3.606 1.548 0.749 1.00 97.25 88 LEU A C 1
ATOM 744 O O . LEU A 1 88 ? -4.475 1.520 1.617 1.00 97.25 88 LEU A O 1
ATOM 748 N N . THR A 1 89 ? -3.123 0.433 0.190 1.00 97.56 89 THR A N 1
ATOM 749 C CA . THR A 1 89 ? -3.535 -0.911 0.637 1.00 97.56 89 THR A CA 1
ATOM 750 C C . THR A 1 89 ? -3.203 -1.113 2.113 1.00 97.56 89 THR A C 1
ATOM 752 O O . THR A 1 89 ? -4.073 -1.502 2.889 1.00 97.56 89 THR A O 1
ATOM 755 N N . PHE A 1 90 ? -1.977 -0.785 2.527 1.00 96.50 90 PHE A N 1
ATOM 756 C CA . PHE A 1 90 ? -1.550 -0.914 3.918 1.00 96.50 90 PHE A CA 1
ATOM 757 C C . PHE A 1 90 ? -2.383 -0.031 4.858 1.00 96.50 90 PHE A C 1
ATOM 759 O O . PHE A 1 90 ? -2.965 -0.531 5.819 1.00 96.50 90 PHE A O 1
ATOM 766 N N . ILE A 1 91 ? -2.511 1.263 4.547 1.00 97.50 91 ILE A N 1
ATOM 767 C CA . ILE A 1 91 ? -3.265 2.223 5.366 1.00 97.50 91 ILE A CA 1
ATOM 768 C C . ILE A 1 91 ? -4.731 1.798 5.490 1.00 97.50 91 ILE A C 1
ATOM 770 O O . ILE A 1 91 ? -5.261 1.734 6.597 1.00 97.50 91 ILE A O 1
ATOM 774 N N . THR A 1 92 ? -5.389 1.469 4.376 1.00 97.44 92 THR A N 1
ATOM 775 C CA . THR A 1 92 ? -6.793 1.026 4.406 1.00 97.44 92 THR A CA 1
ATOM 776 C C . THR A 1 92 ? -6.963 -0.298 5.149 1.00 97.44 92 THR A C 1
ATOM 778 O O . THR A 1 92 ? -7.953 -0.457 5.857 1.00 97.44 92 THR A O 1
ATOM 781 N N . GLY A 1 93 ? -5.989 -1.209 5.074 1.00 96.62 93 GLY A N 1
ATOM 782 C CA . GLY A 1 93 ? -5.991 -2.460 5.835 1.00 96.62 93 GLY A CA 1
ATOM 783 C C . GLY A 1 93 ? -5.920 -2.227 7.346 1.00 96.62 93 GLY A C 1
ATOM 784 O O . GLY A 1 93 ? -6.718 -2.791 8.095 1.00 96.62 93 GLY A O 1
ATOM 785 N N . ILE A 1 94 ? -5.032 -1.334 7.798 1.00 96.31 94 ILE A N 1
ATOM 786 C CA . ILE A 1 94 ? -4.940 -0.943 9.214 1.00 96.31 94 ILE A CA 1
ATOM 787 C C . ILE A 1 94 ? -6.224 -0.247 9.682 1.00 96.31 94 ILE A C 1
ATOM 789 O O . ILE A 1 94 ? -6.736 -0.557 10.757 1.00 96.31 94 ILE A O 1
ATOM 793 N N . LEU A 1 95 ? -6.790 0.653 8.873 1.00 96.38 95 LEU A N 1
ATOM 794 C CA . LEU A 1 95 ? -8.055 1.316 9.208 1.00 96.38 95 LEU A CA 1
ATOM 795 C C . LEU A 1 95 ? -9.213 0.317 9.330 1.00 96.38 95 LEU A C 1
ATOM 797 O O . LEU A 1 95 ? -10.008 0.419 10.263 1.00 96.38 95 LEU A O 1
ATOM 801 N N . LEU A 1 96 ? -9.289 -0.674 8.437 1.00 95.81 96 LEU A N 1
ATOM 802 C CA . LEU A 1 96 ? -10.280 -1.749 8.520 1.00 95.81 96 LEU A CA 1
ATOM 803 C C . LEU A 1 96 ? -10.095 -2.605 9.775 1.00 95.81 96 LEU A C 1
ATOM 805 O O . LEU A 1 96 ? -11.087 -2.918 10.433 1.00 95.81 96 LEU A O 1
ATOM 809 N N . LEU A 1 97 ? -8.855 -2.941 10.142 1.00 94.94 97 LEU A N 1
ATOM 810 C CA . LEU A 1 97 ? -8.562 -3.658 11.386 1.00 94.94 97 LEU A CA 1
ATOM 811 C C . LEU A 1 97 ? -9.098 -2.889 12.604 1.00 94.94 97 LEU A C 1
ATOM 813 O O . LEU A 1 97 ? -9.781 -3.464 13.451 1.00 94.94 97 LEU A O 1
ATOM 817 N N . ILE A 1 98 ? -8.856 -1.578 12.656 1.00 93.50 98 ILE A N 1
ATOM 818 C CA . ILE A 1 98 ? -9.317 -0.722 13.755 1.00 93.50 98 ILE A CA 1
ATOM 819 C C . ILE A 1 98 ? -10.851 -0.645 13.797 1.00 93.50 98 ILE A C 1
ATOM 821 O O . ILE A 1 98 ? -11.452 -0.870 14.848 1.00 93.50 98 ILE A O 1
ATOM 825 N N . ILE A 1 99 ? -11.491 -0.338 12.667 1.00 92.19 99 ILE A N 1
ATOM 826 C CA . ILE A 1 99 ? -12.939 -0.078 12.607 1.00 92.19 99 ILE A CA 1
ATOM 827 C C . ILE A 1 99 ? -13.750 -1.354 12.815 1.00 92.19 99 ILE A C 1
ATOM 829 O O . ILE A 1 99 ? -14.759 -1.332 13.515 1.00 92.19 99 ILE A O 1
ATOM 833 N N . ILE A 1 100 ? -13.325 -2.467 12.220 1.00 91.88 100 ILE A N 1
ATOM 834 C CA . ILE A 1 100 ? -14.064 -3.723 12.328 1.00 91.88 100 ILE A CA 1
ATOM 835 C C . ILE A 1 100 ? -13.752 -4.361 13.677 1.00 91.88 100 ILE A C 1
ATOM 837 O O . ILE A 1 100 ? -14.660 -4.550 14.480 1.00 91.88 100 ILE A O 1
ATOM 841 N N . TYR A 1 101 ? -12.478 -4.655 13.950 1.00 91.94 101 TYR A N 1
ATOM 842 C CA . TYR A 1 101 ? -12.103 -5.509 15.075 1.00 91.94 101 TYR A CA 1
ATOM 843 C C . TYR A 1 101 ? -11.911 -4.742 16.376 1.00 91.94 101 TYR A C 1
ATOM 845 O O . TYR A 1 101 ? -12.422 -5.179 17.401 1.00 91.94 101 TYR A O 1
ATOM 853 N N . TYR A 1 102 ? -11.205 -3.609 16.376 1.00 92.38 102 TYR A N 1
ATOM 854 C CA . TYR A 1 102 ? -10.877 -2.938 17.642 1.00 92.38 102 TYR A CA 1
ATOM 855 C C . TYR A 1 102 ? -12.070 -2.173 18.221 1.00 92.38 102 TYR A C 1
ATOM 857 O O . TYR A 1 102 ? -12.327 -2.273 19.424 1.00 92.38 102 TYR A O 1
ATOM 865 N N . TYR A 1 103 ? -12.852 -1.496 17.374 1.00 88.94 103 TYR A N 1
ATOM 866 C CA . TYR A 1 103 ? -14.074 -0.807 17.803 1.00 88.94 103 TYR A CA 1
ATOM 867 C C . TYR A 1 103 ? -15.128 -1.778 18.365 1.00 88.94 103 TYR A C 1
ATOM 869 O O . TYR A 1 103 ? -15.736 -1.494 19.394 1.00 88.94 103 TYR A O 1
ATOM 877 N N . ASN A 1 104 ? -15.288 -2.962 17.757 1.00 87.56 104 ASN A N 1
ATOM 878 C CA . ASN A 1 104 ? -16.221 -4.005 18.212 1.00 87.56 104 ASN A CA 1
ATOM 879 C C . ASN A 1 104 ? -15.517 -5.179 18.921 1.00 87.56 104 ASN A C 1
ATOM 881 O O . ASN A 1 104 ? -15.988 -6.320 18.884 1.00 87.56 104 ASN A O 1
ATOM 885 N N . SER A 1 105 ? -14.392 -4.912 19.588 1.00 87.81 105 SER A N 1
ATOM 886 C CA . SER A 1 105 ? -13.508 -5.934 20.174 1.00 87.81 105 SER A CA 1
ATOM 887 C C . SER A 1 105 ? -14.203 -6.851 21.181 1.00 87.81 105 SER A C 1
ATOM 889 O O . SER A 1 105 ? -13.938 -8.051 21.210 1.00 87.81 105 SER A O 1
ATOM 891 N N . GLY A 1 106 ? -15.160 -6.334 21.953 1.00 83.44 106 GLY A N 1
ATOM 892 C CA . GLY A 1 106 ? -15.933 -7.139 22.905 1.00 83.44 106 GLY A CA 1
ATOM 893 C C . GLY A 1 106 ? -16.840 -8.204 22.274 1.00 83.44 106 GLY A C 1
ATOM 894 O O . GLY A 1 106 ? -17.273 -9.101 22.991 1.00 83.44 106 GLY A O 1
ATOM 895 N N . ILE A 1 107 ? -17.134 -8.101 20.972 1.00 86.44 107 ILE A N 1
ATOM 896 C CA . ILE A 1 107 ? -17.978 -9.048 20.225 1.00 86.44 107 ILE A CA 1
ATOM 897 C C . ILE A 1 107 ? -17.127 -9.877 19.257 1.00 86.44 107 ILE A C 1
ATOM 899 O O . ILE A 1 107 ? -17.309 -11.086 19.166 1.00 86.44 107 ILE A O 1
ATOM 903 N N . LEU A 1 108 ? -16.209 -9.235 18.527 1.00 90.19 108 LEU A N 1
ATOM 904 C CA . LEU A 1 108 ? -15.449 -9.882 17.452 1.00 90.19 108 LEU A CA 1
ATOM 905 C C . LEU A 1 108 ? -14.114 -10.485 17.901 1.00 90.19 108 LEU A C 1
ATOM 907 O O . LEU A 1 108 ? -13.595 -11.349 17.203 1.00 90.19 108 LEU A O 1
ATOM 911 N N . MET A 1 109 ? -13.546 -10.041 19.028 1.00 90.50 109 MET A N 1
ATOM 912 C CA . MET A 1 109 ? -12.243 -10.528 19.512 1.00 90.50 109 MET A CA 1
ATOM 913 C C . MET A 1 109 ? -12.334 -11.366 20.792 1.00 90.50 109 MET A C 1
ATOM 915 O O . MET A 1 109 ? -11.400 -12.106 21.088 1.00 90.50 109 MET A O 1
ATOM 919 N N . VAL A 1 110 ? -13.419 -11.257 21.567 1.00 90.06 110 VAL A N 1
ATOM 920 C CA . VAL A 1 110 ? -13.554 -11.923 22.873 1.00 90.06 110 VAL A CA 1
ATOM 921 C C . VAL A 1 110 ? -14.775 -12.842 22.893 1.00 90.06 110 VAL A C 1
ATOM 923 O O . VAL A 1 110 ? -15.906 -12.364 22.911 1.00 90.06 110 VAL A O 1
ATOM 926 N N . ASP A 1 111 ? -14.558 -14.158 22.988 1.00 89.38 111 ASP A N 1
ATOM 927 C CA . ASP A 1 111 ? -15.617 -15.110 23.355 1.00 89.38 111 ASP A CA 1
ATOM 928 C C . ASP A 1 111 ? -15.579 -15.381 24.865 1.00 89.38 111 ASP A C 1
ATOM 930 O O . ASP A 1 111 ? -14.769 -16.162 25.371 1.00 89.38 111 ASP A O 1
ATOM 934 N N . LYS A 1 112 ? -16.507 -14.746 25.589 1.00 86.62 112 LYS A N 1
ATOM 935 C CA . LYS A 1 112 ? -16.628 -14.855 27.051 1.00 86.62 112 LYS A CA 1
ATOM 936 C C . LYS A 1 112 ? -16.930 -16.274 27.542 1.00 86.62 112 LYS A C 1
ATOM 938 O O . LYS A 1 112 ? -16.720 -16.540 28.720 1.00 86.62 112 LYS A O 1
ATOM 943 N N . ARG A 1 113 ? -17.433 -17.168 26.682 1.00 89.12 113 ARG A N 1
ATOM 944 C CA . ARG A 1 113 ? -17.714 -18.570 27.047 1.00 89.12 113 ARG A CA 1
ATOM 945 C C . ARG A 1 113 ? -16.442 -19.409 27.116 1.00 89.12 113 ARG A C 1
ATOM 947 O O . ARG A 1 113 ? -16.429 -20.416 27.811 1.00 89.12 113 ARG A O 1
ATOM 954 N N . VAL A 1 114 ? -15.404 -19.002 26.386 1.00 90.94 114 VAL A N 1
ATOM 955 C CA . VAL A 1 114 ? -14.109 -19.689 26.349 1.00 90.94 114 VAL A CA 1
ATOM 956 C C . VAL A 1 114 ? -13.149 -19.038 27.335 1.00 90.94 114 VAL A C 1
ATOM 958 O O . VAL A 1 114 ? -12.572 -19.721 28.176 1.00 90.94 114 VAL A O 1
ATOM 961 N N . LEU A 1 115 ? -12.982 -17.716 27.244 1.00 87.94 115 LEU A N 1
ATOM 962 C CA . LEU A 1 115 ? -12.050 -16.980 28.087 1.00 87.94 115 LEU A 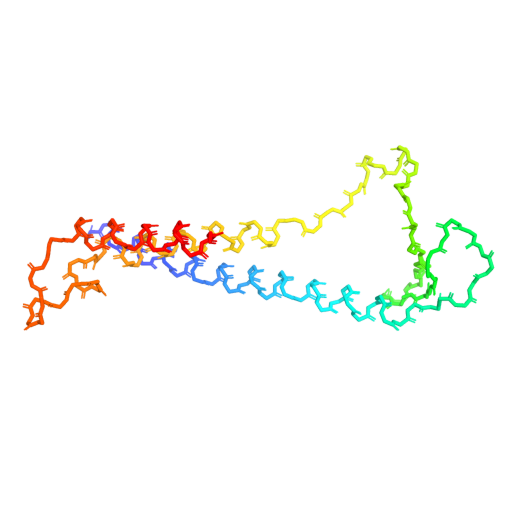CA 1
ATOM 963 C C . LEU A 1 115 ? -12.529 -15.542 28.306 1.00 87.94 115 LEU A C 1
ATOM 965 O O . LEU A 1 115 ? -12.637 -14.742 27.376 1.00 87.94 115 LEU A O 1
ATOM 969 N N . GLN A 1 116 ? -12.778 -15.192 29.566 1.00 88.56 116 GLN A N 1
ATOM 970 C CA . GLN A 1 116 ? -13.229 -13.856 29.940 1.00 88.56 116 GLN A CA 1
ATOM 971 C C . GLN A 1 116 ? -12.040 -12.896 30.095 1.00 88.56 116 GLN A C 1
ATOM 973 O O . GLN A 1 116 ? -11.559 -12.646 31.198 1.00 88.56 116 GLN A O 1
ATOM 978 N N . ILE A 1 117 ? -11.585 -12.332 28.977 1.00 92.38 117 ILE A N 1
ATOM 979 C CA . ILE A 1 117 ? -10.600 -11.238 28.948 1.00 92.38 117 ILE A CA 1
ATOM 980 C C . ILE A 1 117 ? -11.262 -9.885 28.680 1.00 92.38 117 ILE A C 1
ATOM 982 O O . ILE A 1 117 ? -12.357 -9.803 28.120 1.00 92.38 117 ILE A O 1
ATOM 986 N N . SER A 1 118 ? -10.593 -8.800 29.077 1.00 93.25 118 SER A N 1
ATOM 987 C CA . SER A 1 118 ? -11.042 -7.454 28.720 1.00 93.25 118 SER A CA 1
ATOM 988 C C . SER A 1 118 ? -10.764 -7.165 27.233 1.00 93.25 118 SER A C 1
ATOM 990 O O . SER A 1 118 ? -9.761 -7.642 26.693 1.00 93.25 118 SER A O 1
ATOM 992 N N . PRO A 1 119 ? -11.598 -6.354 26.552 1.00 91.62 119 PRO A N 1
ATOM 993 C CA . PRO A 1 119 ? -11.373 -6.015 25.145 1.00 91.62 119 PRO A CA 1
ATOM 994 C C . PRO A 1 119 ? -10.029 -5.315 24.893 1.00 91.62 119 PRO A C 1
ATOM 996 O O . PRO A 1 119 ? -9.371 -5.580 23.892 1.00 91.62 119 PRO A O 1
ATOM 999 N N . LEU A 1 120 ? -9.572 -4.482 25.837 1.00 93.12 120 LEU A N 1
ATOM 1000 C CA . LEU A 1 120 ? -8.252 -3.847 25.772 1.00 93.12 120 LEU A CA 1
ATOM 1001 C C . LEU A 1 120 ? -7.123 -4.879 25.770 1.00 93.12 120 LEU A C 1
ATOM 1003 O O . LEU A 1 120 ? -6.194 -4.756 24.979 1.00 93.12 120 LEU A O 1
ATOM 1007 N N . TYR A 1 121 ? -7.225 -5.916 26.605 1.00 94.00 121 TYR A N 1
ATOM 1008 C CA . TYR A 1 121 ? -6.224 -6.978 26.655 1.00 94.00 121 TYR A CA 1
ATOM 1009 C C . TYR A 1 121 ? -6.163 -7.760 25.335 1.00 94.00 121 TYR A C 1
ATOM 1011 O O . TYR A 1 121 ? -5.076 -8.027 24.827 1.00 94.00 121 TYR A O 1
ATOM 1019 N N . ALA A 1 122 ? -7.319 -8.042 24.722 1.00 93.56 122 ALA A N 1
ATOM 1020 C CA . ALA A 1 122 ? -7.389 -8.674 23.403 1.00 93.56 122 ALA A CA 1
ATOM 1021 C C . ALA A 1 122 ? -6.733 -7.814 22.302 1.00 93.56 122 ALA A C 1
ATOM 1023 O O . ALA A 1 122 ? -5.969 -8.330 21.484 1.00 93.56 122 ALA A O 1
ATOM 1024 N N . ILE A 1 123 ? -6.980 -6.498 22.303 1.00 94.94 123 ILE A N 1
ATOM 1025 C CA . ILE A 1 123 ? -6.346 -5.556 21.363 1.00 94.94 123 ILE A CA 1
ATOM 1026 C C . ILE A 1 123 ? -4.828 -5.517 21.575 1.00 94.94 123 ILE A C 1
ATOM 1028 O O . ILE A 1 123 ? -4.077 -5.577 20.601 1.00 94.94 123 ILE A O 1
ATOM 1032 N N . SER A 1 124 ? -4.360 -5.461 22.826 1.00 95.25 124 SER A N 1
ATOM 1033 C CA . SER A 1 124 ? -2.927 -5.487 23.131 1.00 95.25 124 SER A CA 1
ATOM 1034 C C . SER A 1 124 ? -2.265 -6.757 22.602 1.00 95.25 124 SER A C 1
ATOM 1036 O O . SER A 1 124 ? -1.243 -6.649 21.931 1.00 95.25 124 SER A O 1
ATOM 1038 N N . ILE A 1 125 ? -2.861 -7.935 22.823 1.00 94.62 125 ILE A N 1
ATOM 1039 C CA . ILE A 1 125 ? -2.347 -9.201 22.272 1.00 94.62 125 ILE A CA 1
ATOM 1040 C C . ILE A 1 125 ? -2.259 -9.135 20.744 1.00 94.62 125 ILE A C 1
ATOM 1042 O O . ILE A 1 125 ? -1.226 -9.495 20.186 1.00 94.62 125 ILE A O 1
ATOM 1046 N N . SER A 1 126 ? -3.301 -8.637 20.068 1.00 93.94 126 SER A N 1
ATOM 1047 C CA . SER A 1 126 ? -3.308 -8.474 18.608 1.00 93.94 126 SER A CA 1
ATOM 1048 C C . SER A 1 126 ? -2.139 -7.603 18.131 1.00 93.94 126 SER A C 1
ATOM 1050 O O . SER A 1 126 ? -1.360 -8.022 17.277 1.00 93.94 126 SER A O 1
ATOM 1052 N N . ILE A 1 127 ? -1.936 -6.431 18.738 1.00 94.81 127 ILE A N 1
ATOM 1053 C CA . ILE A 1 127 ? -0.830 -5.529 18.377 1.00 94.81 127 ILE A CA 1
ATOM 1054 C C . ILE A 1 127 ? 0.532 -6.180 18.653 1.00 94.81 127 ILE A C 1
ATOM 1056 O O . ILE A 1 127 ? 1.407 -6.153 17.788 1.00 94.81 127 ILE A O 1
ATOM 1060 N N . PHE A 1 128 ? 0.709 -6.801 19.822 1.00 96.25 128 PHE A N 1
ATOM 1061 C CA . PHE A 1 128 ? 1.953 -7.492 20.161 1.00 96.25 128 PHE A CA 1
ATOM 1062 C C . PHE A 1 128 ? 2.246 -8.646 19.207 1.00 96.25 128 PHE A C 1
ATOM 1064 O O . PHE A 1 128 ? 3.390 -8.791 18.794 1.00 96.25 128 PHE A O 1
ATOM 1071 N N . SER A 1 129 ? 1.239 -9.423 18.798 1.00 95.12 129 SER A N 1
ATOM 1072 C CA . SER A 1 129 ? 1.437 -10.502 17.826 1.00 95.12 129 SER A CA 1
ATOM 1073 C C . SER A 1 129 ? 1.920 -9.985 16.473 1.00 95.12 129 SER A C 1
ATOM 1075 O O . SER A 1 129 ? 2.814 -10.589 15.889 1.00 95.12 129 SER A O 1
ATOM 1077 N N . LEU A 1 130 ? 1.412 -8.834 16.014 1.00 91.75 130 LEU A N 1
ATOM 1078 C CA . LEU A 1 130 ? 1.860 -8.221 14.764 1.00 91.75 130 LEU A CA 1
ATOM 1079 C C . LEU A 1 130 ? 3.318 -7.765 14.863 1.00 91.75 130 LEU A C 1
ATOM 1081 O O . LEU A 1 130 ? 4.101 -8.033 13.956 1.00 91.75 130 LEU A O 1
ATOM 1085 N N . ILE A 1 131 ? 3.698 -7.131 15.976 1.00 93.81 131 ILE A N 1
ATOM 1086 C CA . ILE A 1 131 ? 5.076 -6.676 16.207 1.00 93.81 131 ILE A CA 1
ATOM 1087 C C . ILE A 1 131 ? 6.031 -7.867 16.330 1.00 93.81 131 ILE A C 1
ATOM 1089 O O . ILE A 1 131 ? 7.067 -7.882 15.676 1.00 93.81 131 ILE A O 1
ATOM 1093 N N . ILE A 1 132 ? 5.681 -8.866 17.146 1.00 96.38 132 ILE A N 1
ATOM 1094 C CA . ILE A 1 132 ? 6.513 -10.052 17.379 1.00 96.38 132 ILE A CA 1
ATOM 1095 C C . ILE A 1 132 ? 6.665 -10.863 16.093 1.00 96.38 132 ILE A C 1
ATOM 1097 O O . ILE A 1 132 ? 7.761 -11.317 15.817 1.00 96.38 132 ILE A O 1
ATOM 1101 N N . SER A 1 133 ? 5.615 -10.993 15.273 1.00 93.69 133 SER A N 1
ATOM 1102 C CA . SER A 1 133 ? 5.691 -11.732 14.000 1.00 93.69 133 SER A CA 1
ATOM 1103 C C . SER A 1 133 ? 6.685 -11.154 12.988 1.00 93.69 133 SER A C 1
ATOM 1105 O O . SER A 1 133 ? 7.010 -11.814 12.004 1.00 93.69 133 SER A O 1
ATOM 1107 N N . TRP A 1 134 ? 7.131 -9.915 13.202 1.00 87.31 134 TRP A N 1
ATOM 1108 C CA . TRP A 1 134 ? 8.075 -9.226 12.330 1.00 87.31 134 TRP A CA 1
ATOM 1109 C C . TRP A 1 134 ? 9.548 -9.528 12.665 1.00 87.31 134 TRP A C 1
ATOM 1111 O O . TRP A 1 134 ? 10.433 -9.140 11.900 1.00 87.31 134 TRP A O 1
ATOM 1121 N N . PHE A 1 135 ? 9.814 -10.197 13.791 1.00 88.81 135 PHE A N 1
ATOM 1122 C CA . PHE A 1 135 ? 11.145 -10.594 14.260 1.00 88.81 135 PHE A CA 1
ATOM 1123 C C . PHE A 1 135 ? 11.287 -12.117 14.273 1.00 88.81 135 PHE A C 1
ATOM 1125 O O . PHE A 1 135 ? 12.402 -12.584 13.952 1.00 88.81 135 PHE A O 1
#

Foldseek 3Di:
DPPVVVVLVVVLVCLVVQLVVLQCVVVVVVVVVVVVVVPFCQPDPDPFFRGWDWDDDPNDIDIDTHGPDDDDPVCVVVDDDPPVSVVSNVVSVVVNCCSPCLVPVCPRQDDVVVPDDDSVVSVVVVVVCVVVVVD

Radius of gyration: 23.08 Å; chains: 1; bounding box: 59×35×61 Å

pLDDT: mean 91.56, std 5.59, range [54.31, 98.12]

Secondary structure (DSSP, 8-state):
--HHHHHHHHHHHHHHHHHHHHHHHHHHHHHHHHHHHHHSB-----SSEEEEEEEEETTEEEEEEEESSPPPHHHHTT---TTHHHHHHHHHHHHHIIIIIITTHHHHT--TTT----HHHHHHHHHHHHHHTT-

Sequence (135 aa):
MELLPYTLKWLELVLRWGHVLFAILWVGNSFLFNYLDNKLNKNISNTDIDGEGYLMHSGYYYKLSRLKKSPPVQYLSNLVIFKWQSYLTFITGILLLIIIYYYNSGILMVDKRVLQISPLYAISISIFSLIISWF